Protein AF-A0A935MIM9-F1 (afdb_monomer_lite)

Structure (mmCIF, N/CA/C/O backbone):
data_AF-A0A935MIM9-F1
#
_entry.id   AF-A0A935MIM9-F1
#
loop_
_atom_site.group_PDB
_atom_site.id
_atom_site.type_symbol
_atom_site.label_atom_id
_atom_site.label_alt_id
_atom_site.label_comp_id
_atom_site.label_asym_id
_atom_site.label_entity_id
_atom_site.label_seq_id
_atom_site.pdbx_PDB_ins_code
_atom_site.Cartn_x
_atom_site.Cartn_y
_atom_site.Cartn_z
_atom_site.occupancy
_atom_site.B_iso_or_equiv
_atom_site.auth_seq_id
_atom_site.auth_comp_id
_atom_site.auth_asym_id
_atom_site.auth_atom_id
_atom_site.pdbx_PDB_model_num
ATOM 1 N N . MET A 1 1 ? 2.443 -1.494 24.672 1.00 63.06 1 MET A N 1
ATOM 2 C CA . MET A 1 1 ? 3.600 -2.329 24.268 1.00 63.06 1 MET A CA 1
ATOM 3 C C . MET A 1 1 ? 3.188 -3.689 23.710 1.00 63.06 1 MET A C 1
ATOM 5 O O . MET A 1 1 ? 3.471 -3.924 22.549 1.00 63.06 1 MET A O 1
ATOM 9 N N . HIS A 1 2 ? 2.528 -4.584 24.465 1.00 79.31 2 HIS A N 1
ATOM 10 C CA . HIS A 1 2 ? 2.075 -5.877 23.903 1.00 79.31 2 HIS A CA 1
ATOM 11 C C . HIS A 1 2 ? 0.925 -5.724 22.890 1.00 79.31 2 HIS A C 1
ATOM 13 O O . HIS A 1 2 ? 0.887 -6.436 21.893 1.00 79.31 2 HIS A O 1
ATOM 19 N N . GLU A 1 3 ? 0.026 -4.766 23.122 1.00 94.12 3 GLU A N 1
ATOM 20 C CA . GLU A 1 3 ? -1.104 -4.477 22.231 1.00 94.12 3 GLU A CA 1
ATOM 21 C C . GLU A 1 3 ? -0.656 -3.872 20.893 1.00 94.12 3 GLU A C 1
ATOM 23 O O . GLU A 1 3 ? -1.105 -4.312 19.840 1.00 94.12 3 GLU A O 1
ATOM 28 N N . ASP A 1 4 ? 0.303 -2.941 20.914 1.00 96.69 4 ASP A N 1
ATOM 29 C CA . ASP A 1 4 ? 0.824 -2.303 19.696 1.00 96.69 4 ASP A CA 1
ATOM 30 C C . ASP A 1 4 ? 1.464 -3.323 18.748 1.00 96.69 4 ASP A C 1
ATOM 32 O O . ASP A 1 4 ? 1.217 -3.295 17.544 1.00 96.69 4 ASP A O 1
ATOM 36 N N . ILE A 1 5 ? 2.247 -4.262 19.295 1.00 97.56 5 ILE A N 1
ATOM 37 C CA . ILE A 1 5 ? 2.867 -5.342 18.515 1.00 97.56 5 ILE A CA 1
ATOM 38 C C . ILE A 1 5 ? 1.787 -6.179 17.830 1.00 97.56 5 ILE A C 1
ATOM 40 O O . ILE A 1 5 ? 1.874 -6.427 16.628 1.00 97.56 5 ILE A O 1
ATOM 44 N N . LEU A 1 6 ? 0.759 -6.586 18.580 1.00 97.88 6 LEU A N 1
ATOM 45 C CA . LEU A 1 6 ? -0.330 -7.392 18.040 1.00 97.88 6 LEU A CA 1
ATOM 46 C C . LEU A 1 6 ? -1.103 -6.634 16.949 1.00 97.88 6 LEU A C 1
ATOM 48 O O . LEU A 1 6 ? -1.374 -7.199 15.891 1.00 97.88 6 LEU A O 1
ATOM 52 N N . ASN A 1 7 ? -1.401 -5.353 17.166 1.00 97.94 7 ASN A N 1
ATOM 53 C CA . ASN A 1 7 ? -2.110 -4.515 16.198 1.00 97.94 7 ASN A CA 1
ATOM 54 C C . ASN A 1 7 ? -1.307 -4.336 14.900 1.00 97.94 7 ASN A C 1
ATOM 56 O O . ASN A 1 7 ? -1.865 -4.451 13.808 1.00 97.94 7 ASN A O 1
ATOM 60 N N . ILE A 1 8 ? 0.009 -4.123 14.997 1.00 97.88 8 ILE A N 1
ATOM 61 C CA . ILE A 1 8 ? 0.897 -4.028 13.82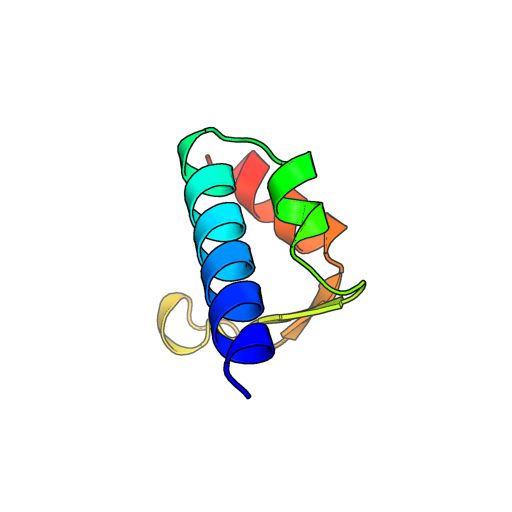9 1.00 97.88 8 ILE A CA 1
ATOM 62 C C . ILE A 1 8 ? 0.923 -5.357 13.063 1.00 97.88 8 ILE A C 1
ATOM 64 O O . ILE A 1 8 ? 0.810 -5.367 11.838 1.00 97.88 8 ILE A O 1
ATOM 68 N N . GLN A 1 9 ? 1.024 -6.487 13.767 1.00 98.06 9 GLN A N 1
ATOM 69 C CA . GLN A 1 9 ? 1.014 -7.813 13.141 1.00 98.06 9 GLN A CA 1
ATOM 70 C C . GLN A 1 9 ? -0.303 -8.097 12.413 1.00 98.06 9 GLN A C 1
ATOM 72 O O . GLN A 1 9 ? -0.288 -8.585 11.283 1.00 98.06 9 GLN A O 1
ATOM 77 N N . GLN A 1 10 ? -1.438 -7.757 13.027 1.00 98.44 10 GLN A N 1
ATOM 78 C CA . GLN A 1 10 ? -2.753 -7.901 12.403 1.00 98.44 10 GLN A CA 1
ATOM 79 C C . GLN A 1 10 ? -2.894 -7.015 11.162 1.00 98.44 10 GLN A C 1
ATOM 81 O O . GLN A 1 10 ? -3.426 -7.468 10.148 1.00 98.44 10 GLN A O 1
ATOM 86 N N . LEU A 1 11 ? -2.378 -5.783 11.209 1.00 98.56 11 LEU A N 1
ATOM 87 C CA . LEU A 1 11 ? -2.392 -4.872 10.067 1.00 98.56 11 LEU A CA 1
ATOM 88 C C . LEU A 1 11 ? -1.570 -5.421 8.893 1.00 98.56 11 LEU A C 1
ATOM 90 O O . LEU A 1 11 ? -2.059 -5.441 7.764 1.00 98.56 11 LEU A O 1
ATOM 94 N N . ILE A 1 12 ? -0.360 -5.921 9.162 1.00 98.56 12 ILE A N 1
ATOM 95 C CA . ILE A 1 12 ? 0.509 -6.539 8.148 1.00 98.56 12 ILE A CA 1
ATOM 96 C C . ILE A 1 12 ? -0.158 -7.779 7.541 1.00 98.56 12 ILE A C 1
ATOM 98 O O . ILE A 1 12 ? -0.168 -7.935 6.320 1.00 98.56 12 ILE A O 1
ATOM 102 N N . ALA A 1 13 ? -0.756 -8.641 8.371 1.00 98.56 13 ALA A N 1
ATOM 103 C CA . ALA A 1 13 ? -1.458 -9.832 7.900 1.00 98.56 13 ALA A CA 1
ATOM 104 C C . ALA A 1 13 ? -2.658 -9.470 7.014 1.00 98.56 13 ALA A C 1
ATOM 106 O O . ALA A 1 13 ? -2.839 -10.059 5.951 1.00 98.56 13 ALA A O 1
ATOM 107 N N . ARG A 1 14 ? -3.454 -8.468 7.409 1.00 98.62 14 ARG A N 1
ATOM 108 C CA . ARG A 1 14 ? -4.570 -7.972 6.594 1.00 98.62 14 ARG A CA 1
ATOM 109 C C . ARG A 1 14 ? -4.085 -7.421 5.255 1.00 98.62 14 ARG A C 1
ATOM 111 O O . ARG A 1 14 ? -4.676 -7.760 4.235 1.00 98.62 14 ARG A O 1
ATOM 118 N N . PHE A 1 15 ? -3.015 -6.627 5.249 1.00 98.56 15 PHE A N 1
ATOM 119 C CA . PHE A 1 15 ? -2.414 -6.080 4.030 1.00 98.56 15 PHE A CA 1
ATOM 120 C C . PHE A 1 15 ? -1.996 -7.193 3.057 1.00 98.56 15 PHE A C 1
ATOM 122 O O . PHE A 1 15 ? -2.405 -7.170 1.898 1.00 98.56 15 PHE A O 1
ATOM 129 N N . ALA A 1 16 ? -1.243 -8.192 3.532 1.00 98.31 16 ALA A N 1
ATOM 130 C CA . ALA A 1 16 ? -0.771 -9.298 2.698 1.00 98.31 16 ALA A CA 1
ATOM 131 C C . ALA A 1 16 ? -1.934 -10.157 2.175 1.00 98.31 16 ALA A C 1
ATOM 133 O O . ALA A 1 16 ? -2.058 -10.367 0.972 1.00 98.31 16 ALA A O 1
ATOM 134 N N . ASN A 1 17 ? -2.855 -10.553 3.059 1.00 98.50 17 ASN A N 1
ATOM 135 C CA . ASN A 1 17 ? -4.009 -11.362 2.671 1.00 98.50 17 ASN A CA 1
ATOM 136 C C . ASN A 1 17 ? -4.911 -10.635 1.663 1.00 98.50 17 ASN A C 1
ATOM 138 O O . ASN A 1 17 ? -5.449 -11.269 0.759 1.00 98.50 17 ASN A O 1
ATOM 142 N N . SER A 1 18 ? -5.068 -9.311 1.789 1.00 98.31 18 SER A N 1
ATOM 143 C CA . SER A 1 18 ? -5.881 -8.519 0.857 1.00 98.31 18 SER A CA 1
ATOM 144 C C . SER A 1 18 ? -5.310 -8.548 -0.563 1.00 98.31 18 SER A C 1
ATOM 146 O O . SER A 1 18 ? -6.072 -8.606 -1.526 1.00 98.31 18 SER A O 1
ATOM 148 N N . PHE A 1 19 ? -3.981 -8.576 -0.704 1.00 95.69 19 PHE A N 1
ATOM 149 C CA . PHE A 1 19 ? -3.332 -8.813 -1.994 1.00 95.69 19 PHE A CA 1
ATOM 150 C C . PHE A 1 19 ? -3.634 -10.209 -2.541 1.00 95.69 19 PHE A C 1
ATOM 152 O O . PHE A 1 19 ? -4.054 -10.329 -3.693 1.00 95.69 19 PHE A O 1
ATOM 159 N N . ASP A 1 20 ? -3.462 -11.244 -1.717 1.00 96.62 20 ASP A N 1
ATOM 160 C CA . ASP A 1 20 ? -3.618 -12.642 -2.133 1.00 96.62 20 ASP A CA 1
ATOM 161 C C . ASP A 1 20 ? -5.042 -12.956 -2.609 1.00 96.62 20 ASP A C 1
ATOM 163 O O . ASP A 1 20 ? -5.234 -13.616 -3.633 1.00 96.62 20 ASP A O 1
ATOM 167 N N . VAL A 1 21 ? -6.055 -12.452 -1.894 1.00 97.38 21 VAL A N 1
ATOM 168 C CA . VAL A 1 21 ? -7.473 -12.675 -2.229 1.00 97.38 21 VAL A CA 1
ATOM 169 C C . VAL A 1 21 ? -8.079 -11.589 -3.124 1.00 97.38 21 VAL A C 1
ATOM 171 O O . VAL A 1 21 ? -9.266 -11.656 -3.439 1.00 97.38 21 VAL A O 1
ATOM 174 N N . LYS A 1 22 ? -7.280 -10.601 -3.554 1.00 96.31 22 LYS A N 1
ATOM 175 C CA . LYS A 1 22 ? -7.715 -9.435 -4.348 1.00 96.31 22 LYS A CA 1
ATOM 176 C C . LYS A 1 22 ? -8.849 -8.622 -3.687 1.00 96.31 22 LYS A C 1
ATOM 178 O O . LYS A 1 22 ? -9.727 -8.099 -4.375 1.00 96.31 22 LYS A O 1
ATOM 183 N N . ASP A 1 23 ? -8.822 -8.496 -2.359 1.00 97.94 23 ASP A N 1
ATOM 184 C CA . ASP A 1 23 ? -9.724 -7.632 -1.582 1.00 97.94 23 ASP A CA 1
ATOM 185 C C . ASP A 1 23 ? -9.209 -6.183 -1.591 1.00 97.94 23 ASP A C 1
ATOM 187 O O . ASP A 1 23 ? -8.462 -5.745 -0.716 1.00 97.94 23 ASP A O 1
ATOM 191 N N . TRP A 1 24 ? -9.573 -5.431 -2.629 1.00 97.25 24 TRP A N 1
ATOM 192 C CA . TRP A 1 24 ? -9.068 -4.070 -2.839 1.00 97.25 24 TRP A CA 1
ATOM 193 C C . TRP A 1 24 ? -9.558 -3.066 -1.792 1.00 97.25 24 TRP A C 1
ATOM 195 O O . TRP A 1 24 ? -8.803 -2.170 -1.411 1.00 97.25 24 TRP A O 1
ATOM 205 N N . ASP A 1 25 ? -10.783 -3.235 -1.295 1.00 97.25 25 ASP A N 1
ATOM 206 C CA . ASP A 1 25 ? -11.337 -2.383 -0.241 1.00 97.25 25 ASP A CA 1
ATOM 207 C C . ASP A 1 25 ? -10.657 -2.696 1.101 1.00 97.25 25 ASP A C 1
ATOM 209 O O . ASP A 1 25 ? -10.280 -1.788 1.850 1.00 97.25 25 ASP A O 1
ATOM 213 N N . GLY A 1 26 ? -10.422 -3.985 1.378 1.00 97.75 26 GLY A N 1
ATOM 214 C CA . GLY A 1 26 ? -9.639 -4.445 2.520 1.00 97.75 26 GLY A CA 1
ATOM 215 C C . GLY A 1 26 ? -8.208 -3.918 2.510 1.00 97.75 26 GLY A C 1
ATOM 216 O O . GLY A 1 26 ? -7.732 -3.467 3.554 1.00 97.75 26 GLY A O 1
ATOM 217 N N . LEU A 1 27 ? -7.571 -3.898 1.335 1.00 98.12 27 LEU A N 1
ATOM 218 C CA . LEU A 1 27 ? -6.242 -3.329 1.133 1.00 98.12 27 LEU A CA 1
ATOM 219 C C . LEU A 1 27 ? -6.232 -1.819 1.395 1.00 98.12 27 LEU A C 1
ATOM 221 O O . LEU A 1 27 ? -5.371 -1.335 2.127 1.00 98.12 27 LEU A O 1
ATOM 225 N N . GLN A 1 28 ? -7.191 -1.070 0.836 1.00 98.06 28 GLN A N 1
ATOM 226 C CA . GLN A 1 28 ? -7.258 0.383 1.023 1.00 98.06 28 GLN A CA 1
ATOM 227 C C . GLN A 1 28 ? -7.411 0.761 2.502 1.00 98.06 28 GLN A C 1
ATOM 229 O O . GLN A 1 28 ? -6.803 1.725 2.964 1.00 98.06 28 GLN A O 1
ATOM 234 N N . ALA A 1 29 ? -8.184 -0.020 3.258 1.00 98.06 29 ALA A N 1
ATOM 235 C CA . ALA A 1 29 ? -8.417 0.202 4.682 1.00 98.06 29 ALA A CA 1
ATOM 236 C C . ALA A 1 29 ? -7.182 -0.041 5.574 1.00 98.06 29 ALA A C 1
ATOM 238 O O . ALA A 1 29 ? -7.225 0.276 6.762 1.00 98.06 29 ALA A O 1
ATOM 239 N N . CYS A 1 30 ? -6.091 -0.598 5.037 1.00 98.31 30 CYS A N 1
ATOM 240 C CA . CYS A 1 30 ? -4.820 -0.727 5.753 1.00 98.31 30 CYS A CA 1
ATOM 241 C C . CYS A 1 30 ? -3.983 0.562 5.748 1.00 98.31 30 CYS A C 1
ATOM 243 O O . CYS A 1 30 ? -2.945 0.611 6.407 1.00 98.31 30 CYS A O 1
ATOM 245 N N . PHE A 1 31 ? -4.394 1.582 4.995 1.00 98.12 31 PHE A N 1
ATOM 246 C CA . PHE A 1 31 ? -3.584 2.761 4.725 1.00 98.12 31 PHE A CA 1
ATOM 247 C C . PHE A 1 31 ? -4.117 4.023 5.400 1.00 98.12 31 PHE A C 1
ATOM 249 O O . PHE A 1 31 ? -5.312 4.191 5.635 1.00 98.12 31 PHE A O 1
ATOM 256 N N . THR A 1 32 ? -3.200 4.953 5.655 1.00 98.25 32 THR A N 1
ATOM 257 C CA . THR A 1 32 ? -3.515 6.375 5.811 1.00 98.25 32 THR A CA 1
ATOM 258 C C . THR A 1 32 ? -4.002 6.965 4.482 1.00 98.25 32 THR A C 1
ATOM 260 O O . THR A 1 32 ? -3.864 6.337 3.435 1.00 98.25 32 THR A O 1
ATOM 263 N N . GLU A 1 33 ? -4.545 8.188 4.489 1.00 97.56 33 GLU A N 1
ATOM 264 C CA . GLU A 1 33 ? -5.045 8.849 3.265 1.00 97.56 33 GLU A CA 1
ATOM 265 C C . GLU A 1 33 ? -3.988 8.934 2.150 1.00 97.56 33 GLU A C 1
ATOM 267 O O . GLU A 1 33 ? -4.308 8.796 0.964 1.00 97.56 33 GLU A O 1
ATOM 272 N N . SER A 1 34 ? -2.725 9.123 2.539 1.00 97.56 34 SER A N 1
ATOM 273 C CA . SER A 1 34 ? -1.564 9.133 1.657 1.00 97.56 34 SER A CA 1
ATOM 274 C C . SER A 1 34 ? -0.482 8.167 2.127 1.00 97.56 34 SER A C 1
ATOM 276 O O . SER A 1 34 ? -0.387 7.828 3.308 1.00 97.56 34 SER A O 1
ATOM 278 N N . LEU A 1 35 ? 0.329 7.714 1.177 1.00 97.75 35 LEU A N 1
ATOM 279 C CA . LEU A 1 35 ? 1.379 6.722 1.349 1.00 97.75 35 LEU A CA 1
ATOM 280 C C . LEU A 1 35 ? 2.661 7.243 0.732 1.00 97.75 35 LEU A C 1
ATOM 282 O O . LEU A 1 35 ? 2.659 7.638 -0.431 1.00 97.75 35 LEU A O 1
ATOM 286 N N . TYR A 1 36 ? 3.753 7.168 1.482 1.00 98.12 36 TYR A N 1
ATOM 287 C CA . TYR A 1 36 ? 5.086 7.282 0.913 1.00 98.12 36 TYR A CA 1
ATOM 288 C C . TYR A 1 36 ? 5.501 5.923 0.346 1.00 98.12 36 TYR A C 1
ATOM 290 O O . TYR A 1 36 ? 5.529 4.924 1.068 1.00 98.12 36 TYR A O 1
ATOM 298 N N . THR A 1 37 ? 5.813 5.880 -0.944 1.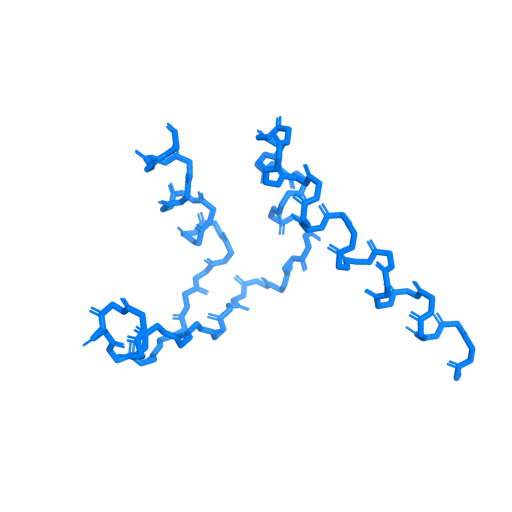00 96.81 37 THR A N 1
ATOM 299 C CA . THR A 1 37 ? 6.280 4.680 -1.634 1.00 96.81 37 THR A CA 1
ATOM 300 C C . THR A 1 37 ? 7.665 4.908 -2.202 1.00 96.81 37 THR A C 1
ATOM 302 O O . THR A 1 37 ? 7.888 5.869 -2.934 1.00 96.81 37 THR A O 1
ATOM 305 N N . ASP A 1 38 ? 8.577 3.986 -1.909 1.00 97.50 38 ASP A N 1
ATOM 306 C CA . ASP A 1 38 ? 9.923 3.976 -2.463 1.00 97.50 38 ASP A CA 1
ATOM 307 C C . ASP A 1 38 ? 10.121 2.702 -3.286 1.00 97.50 38 ASP A C 1
ATOM 309 O O . ASP A 1 38 ? 10.252 1.600 -2.752 1.00 97.50 38 ASP A O 1
ATOM 313 N N . TYR A 1 39 ? 10.097 2.870 -4.607 1.00 95.56 39 TYR A N 1
ATOM 314 C CA . TYR A 1 39 ? 10.425 1.820 -5.569 1.00 95.56 39 TYR A CA 1
ATOM 315 C C . TYR A 1 39 ? 11.710 2.137 -6.336 1.00 95.56 39 TYR A C 1
ATOM 317 O O . TYR A 1 39 ? 11.892 1.633 -7.445 1.00 95.56 39 TYR A O 1
ATOM 325 N N . SER A 1 40 ? 12.602 2.954 -5.771 1.00 97.06 40 SER A N 1
ATOM 326 C CA . SER A 1 40 ? 13.858 3.334 -6.427 1.00 97.06 40 SER A CA 1
ATOM 327 C C . SER A 1 40 ? 14.711 2.117 -6.783 1.00 97.06 40 SER A C 1
ATOM 329 O O . SER A 1 40 ? 15.197 2.024 -7.907 1.00 97.06 40 SER A O 1
ATOM 331 N N . ASP A 1 41 ? 14.790 1.139 -5.883 1.00 96.88 41 ASP A N 1
ATOM 332 C CA . ASP A 1 41 ? 15.523 -0.111 -6.103 1.00 96.88 41 ASP A CA 1
ATOM 333 C C . ASP A 1 41 ? 14.794 -1.066 -7.069 1.00 96.88 41 ASP A C 1
ATOM 335 O O . ASP A 1 41 ? 15.381 -1.604 -8.004 1.00 96.88 41 ASP A O 1
ATOM 339 N N . LEU A 1 42 ? 13.476 -1.239 -6.903 1.00 94.94 42 LEU A N 1
ATOM 340 C CA . LEU A 1 42 ? 12.703 -2.225 -7.672 1.00 94.94 42 LEU A CA 1
ATOM 341 C C . LEU A 1 42 ? 12.346 -1.765 -9.097 1.00 94.94 42 LEU A C 1
ATOM 343 O O . LEU A 1 42 ? 12.223 -2.590 -10.001 1.00 94.94 42 LEU A O 1
ATOM 347 N N . ARG A 1 43 ? 12.084 -0.468 -9.291 1.00 92.69 43 ARG A N 1
ATOM 348 C CA . ARG A 1 43 ? 11.517 0.098 -10.532 1.00 92.69 43 ARG A CA 1
ATOM 349 C C . ARG A 1 43 ? 12.322 1.266 -11.098 1.00 92.69 43 ARG A C 1
ATOM 351 O O . ARG A 1 43 ? 11.976 1.755 -12.170 1.00 92.69 43 ARG A O 1
ATOM 358 N N . GLY A 1 44 ? 13.350 1.746 -10.395 1.00 95.44 44 GLY A N 1
ATOM 359 C CA . GLY A 1 44 ? 14.101 2.939 -10.797 1.00 95.44 44 GLY A CA 1
ATOM 360 C C . GLY A 1 44 ? 13.294 4.241 -10.722 1.00 95.44 44 GLY A C 1
ATOM 361 O O . GLY A 1 44 ? 13.748 5.268 -11.220 1.00 95.44 44 GLY A O 1
ATOM 362 N N . THR A 1 45 ? 12.094 4.219 -10.134 1.00 92.94 45 THR A N 1
ATOM 363 C CA . THR A 1 45 ? 11.251 5.408 -9.958 1.00 92.94 45 THR A CA 1
ATOM 364 C C . THR A 1 45 ? 11.641 6.134 -8.673 1.00 92.94 45 THR A C 1
ATOM 366 O O . THR A 1 45 ? 11.859 5.463 -7.660 1.00 92.94 45 THR A O 1
ATOM 369 N N . PRO A 1 46 ? 11.716 7.478 -8.665 1.00 96.62 46 PRO A N 1
ATOM 370 C CA . PRO A 1 46 ? 12.005 8.212 -7.439 1.00 96.62 46 PRO A CA 1
ATOM 371 C C . PRO A 1 46 ? 10.926 7.933 -6.380 1.00 96.62 46 PRO A C 1
ATOM 373 O O . PRO A 1 46 ? 9.785 7.637 -6.745 1.00 96.62 46 PRO A O 1
ATOM 376 N N . PRO A 1 47 ? 11.255 8.037 -5.082 1.00 97.88 47 PRO A N 1
ATOM 377 C CA . PRO A 1 47 ? 10.247 7.937 -4.042 1.00 97.88 47 PRO A CA 1
ATOM 378 C C . PRO A 1 47 ? 9.179 9.020 -4.199 1.00 97.88 47 PRO A C 1
ATOM 380 O O . PRO A 1 47 ? 9.481 10.162 -4.555 1.00 97.88 47 PRO A O 1
ATOM 383 N N . GLU A 1 48 ? 7.934 8.672 -3.906 1.00 97.81 48 GLU A N 1
ATOM 384 C CA . GLU A 1 48 ? 6.790 9.561 -4.084 1.00 97.81 48 GLU A CA 1
ATOM 385 C C . GLU A 1 48 ? 5.741 9.363 -2.991 1.00 97.81 48 GLU A C 1
ATOM 387 O O . GLU A 1 48 ? 5.661 8.304 -2.368 1.00 97.81 48 GLU A O 1
ATOM 392 N N . THR A 1 49 ? 4.918 10.391 -2.777 1.00 98.31 49 THR A N 1
ATOM 393 C CA . THR A 1 49 ? 3.736 10.303 -1.918 1.00 98.31 49 THR A CA 1
ATOM 394 C C . THR A 1 49 ? 2.487 10.295 -2.787 1.00 98.31 49 THR A C 1
ATOM 396 O O . THR A 1 49 ? 2.215 11.278 -3.476 1.00 98.31 49 THR A O 1
ATOM 399 N N . ILE A 1 50 ? 1.707 9.217 -2.724 1.00 97.75 50 ILE A N 1
ATOM 400 C CA . ILE A 1 50 ? 0.460 9.044 -3.488 1.00 97.75 50 ILE A CA 1
ATOM 401 C C . ILE A 1 50 ? -0.731 8.819 -2.555 1.00 97.75 50 ILE A C 1
ATOM 403 O O . ILE A 1 50 ? -0.552 8.507 -1.378 1.00 97.75 50 ILE A O 1
ATOM 407 N N . SER A 1 51 ? -1.960 8.975 -3.053 1.00 98.44 51 SER A N 1
ATOM 408 C CA . SER A 1 51 ? -3.153 8.634 -2.267 1.00 98.44 51 SER A CA 1
ATOM 409 C C . SER A 1 51 ? -3.310 7.117 -2.123 1.00 98.44 51 SER A C 1
ATOM 411 O O . SER A 1 51 ? -2.889 6.349 -2.992 1.00 98.44 51 SER A O 1
ATOM 413 N N . ALA A 1 52 ? -3.980 6.668 -1.059 1.00 98.19 52 ALA A N 1
ATOM 414 C CA . ALA A 1 52 ? -4.324 5.253 -0.892 1.00 98.19 52 ALA A CA 1
ATOM 415 C C . ALA A 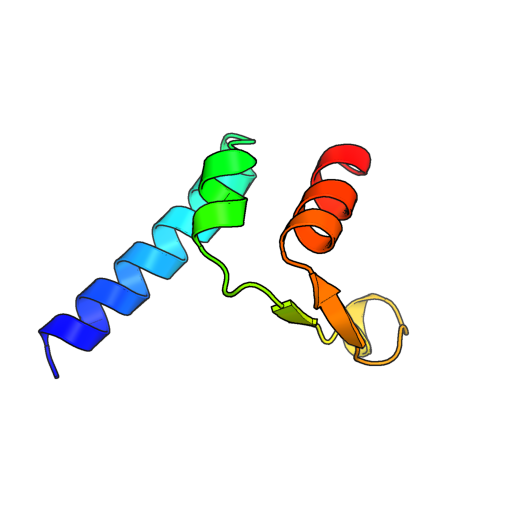1 52 ? -5.166 4.713 -2.062 1.00 98.19 52 ALA A C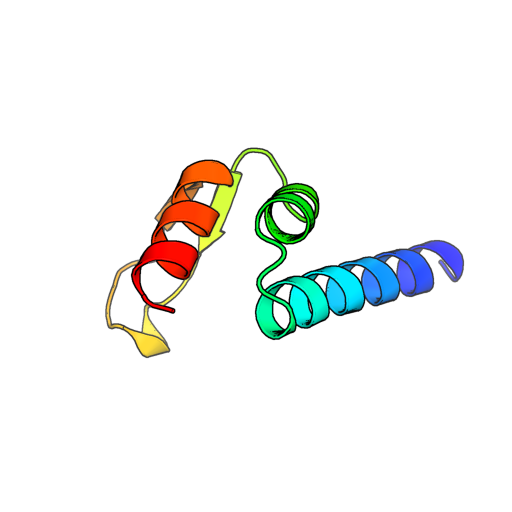 1
ATOM 417 O O . ALA A 1 52 ? -4.938 3.600 -2.532 1.00 98.19 52 ALA A O 1
ATOM 418 N N . SER A 1 53 ? -6.102 5.519 -2.574 1.00 97.62 53 SER A N 1
ATOM 419 C CA . SER A 1 53 ? -6.927 5.155 -3.731 1.00 97.62 53 SER A CA 1
ATOM 420 C C . SER A 1 53 ? -6.095 4.957 -5.000 1.00 97.62 53 SER A C 1
ATOM 422 O O . SER A 1 53 ? -6.311 3.990 -5.730 1.00 97.62 53 SER A O 1
ATOM 424 N N . GLU A 1 54 ? -5.108 5.824 -5.239 1.00 97.44 54 GLU A N 1
ATOM 425 C CA . GLU A 1 54 ? -4.205 5.702 -6.382 1.00 97.44 54 GLU A CA 1
ATOM 426 C C . GLU A 1 54 ? -3.286 4.492 -6.229 1.00 97.44 54 GLU A C 1
ATOM 428 O O . GLU A 1 54 ? -3.110 3.714 -7.169 1.00 97.44 54 GLU A O 1
ATOM 433 N N . TYR A 1 55 ? -2.767 4.265 -5.017 1.00 96.81 55 TYR A N 1
ATOM 434 C CA . TYR A 1 55 ? -1.973 3.081 -4.720 1.00 96.81 55 TYR A CA 1
ATOM 435 C C . TYR A 1 55 ? -2.739 1.806 -5.084 1.00 96.81 55 TYR A C 1
ATOM 437 O O . TYR A 1 55 ? -2.200 0.961 -5.800 1.00 96.81 55 TYR A O 1
ATOM 445 N N . VAL A 1 56 ? -3.989 1.675 -4.633 1.00 97.31 56 VAL A N 1
ATOM 446 C CA . VAL A 1 56 ? -4.834 0.497 -4.883 1.00 97.31 56 VAL A CA 1
ATOM 447 C C . VAL A 1 56 ? -5.171 0.352 -6.367 1.00 97.31 56 VAL A C 1
ATOM 449 O O . VAL A 1 56 ? -5.045 -0.748 -6.910 1.00 97.31 56 VAL A O 1
ATOM 452 N N . ARG A 1 57 ? -5.514 1.452 -7.052 1.00 97.06 5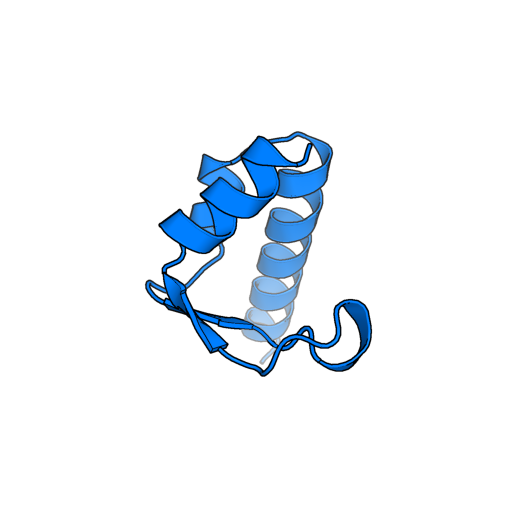7 ARG A N 1
ATOM 453 C CA . ARG A 1 57 ? -5.789 1.459 -8.498 1.00 97.06 57 ARG A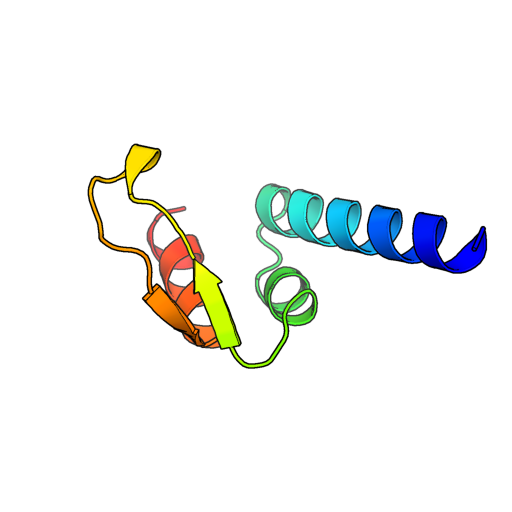 CA 1
ATOM 454 C C . ARG A 1 57 ? -4.633 0.848 -9.298 1.00 97.06 57 ARG A C 1
ATOM 456 O O . ARG A 1 57 ? -4.857 -0.071 -10.083 1.00 97.06 57 ARG A O 1
ATOM 463 N N . LEU A 1 58 ? -3.397 1.276 -9.020 1.00 94.50 58 LEU A N 1
ATOM 464 C CA . LEU A 1 58 ? -2.189 0.776 -9.691 1.00 94.50 58 LEU A CA 1
ATOM 465 C C . LEU A 1 58 ? -1.948 -0.730 -9.495 1.00 94.50 58 LEU A C 1
ATOM 467 O O . LEU A 1 58 ? -1.309 -1.352 -10.338 1.00 94.50 58 LEU A O 1
ATOM 471 N N . ARG A 1 59 ? -2.416 -1.333 -8.393 1.00 93.25 59 ARG A N 1
ATOM 472 C CA . ARG A 1 59 ? -2.230 -2.776 -8.137 1.00 93.25 59 ARG A CA 1
ATOM 473 C C . ARG A 1 59 ? -3.364 -3.608 -8.708 1.00 93.25 59 ARG A C 1
ATOM 475 O O . ARG A 1 59 ? -3.112 -4.712 -9.171 1.00 93.25 59 ARG A O 1
ATOM 482 N N . ARG A 1 60 ? -4.578 -3.063 -8.741 1.00 93.50 60 ARG A N 1
ATOM 483 C CA . ARG A 1 60 ? -5.722 -3.709 -9.384 1.00 93.50 60 ARG A CA 1
ATOM 484 C C . ARG A 1 60 ? -5.540 -3.844 -10.896 1.00 93.50 60 ARG A C 1
ATOM 486 O O . ARG A 1 60 ? -5.923 -4.863 -11.452 1.00 93.50 60 ARG A O 1
ATOM 493 N N . GLU A 1 61 ? -4.989 -2.826 -11.553 1.00 86.00 61 GLU A N 1
ATOM 494 C CA . GLU A 1 61 ? -4.833 -2.798 -13.018 1.00 86.00 61 GLU A CA 1
ATOM 495 C C . GLU A 1 61 ? -3.678 -3.672 -13.537 1.00 86.00 61 GLU A C 1
ATOM 497 O O . GLU A 1 61 ? -3.655 -4.018 -14.715 1.00 86.00 61 GLU A O 1
ATOM 502 N N . VAL A 1 62 ? -2.726 -4.032 -12.671 1.00 71.00 62 VAL A N 1
ATOM 503 C CA . VAL A 1 62 ? -1.542 -4.838 -13.018 1.00 71.00 62 VAL A CA 1
ATOM 504 C C . VAL A 1 62 ? -1.728 -6.332 -12.666 1.00 71.00 62 VAL A C 1
ATOM 506 O O . VAL A 1 62 ? -0.890 -7.148 -13.049 1.00 71.00 62 VAL A O 1
ATOM 509 N N . ALA A 1 63 ? -2.806 -6.701 -11.956 1.00 54.06 63 ALA A N 1
ATOM 510 C CA . ALA A 1 63 ? -3.056 -8.039 -11.390 1.00 54.06 63 ALA A CA 1
ATOM 511 C C . ALA A 1 63 ? -3.980 -8.955 -12.211 1.00 54.06 63 ALA A C 1
ATOM 513 O O . ALA A 1 63 ? -4.747 -8.465 -13.064 1.00 54.06 63 ALA A O 1
#

Sequence (63 aa):
MHEDILNIQQLIARFANSFDVKDWDGLQACFTESLYTDYSDLRGTPPETISASEYVRLRREVA

Radius of gyration: 13.01 Å; chains: 1; bounding box: 27×23×37 Å

pLDDT: mean 95.05, std 7.97, range [54.06, 98.62]

Foldseek 3Di:
DVVVVVVVVVLVVQCVVCLVVVVLVSNLVSDDQKDWDDCCPPPVDHIDIDGSVVVSVVSNVVD

Secondary structure (DSSP, 8-state):
-HHHHHHHHHHHHHHHHHHHTT-HHHHHTTS-SEEEE--HHHHSPPPEEEEHHHHHHHHHTT-